Protein AF-A0A2D8HTH9-F1 (afdb_monomer)

Radius of gyration: 34.8 Å; Cα contacts (8 Å, |Δi|>4): 71; chains: 1; bounding box: 56×40×99 Å

Mean predicted aligned error: 10.36 Å

Nearest PDB structures (foldseek):
  5knb-assembly1_G  TM=2.475E-01  e=5.062E+00  Enterococcus hirae ATCC 9790

Sequence (116 aa):
MSFDLLQLGKNGILAHQRSLQTTGQNINNANTPSYVRERTEYLESSYGGLERVRVQRMIDEFANRQLRTDISKVSYYEANLQQAEQLDTLLGDSTTNVSSSIENFFNTLQDANNDP

pLDDT: mean 88.71, std 10.37, range [47.59, 98.5]

Structure (mmCIF, N/CA/C/O backbone):
data_AF-A0A2D8HTH9-F1
#
_entry.id   AF-A0A2D8HTH9-F1
#
loop_
_atom_site.group_PDB
_atom_site.id
_atom_site.type_symbol
_atom_site.label_atom_id
_atom_site.label_alt_id
_atom_site.label_comp_id
_atom_site.label_asym_id
_atom_site.label_entity_id
_atom_site.label_seq_id
_atom_site.pdbx_PDB_ins_code
_atom_site.Cartn_x
_atom_site.Cartn_y
_atom_site.Cartn_z
_atom_site.occupancy
_atom_site.B_iso_or_equiv
_atom_site.auth_seq_id
_atom_site.auth_comp_id
_atom_site.auth_asym_id
_atom_site.auth_atom_id
_atom_site.pdbx_PDB_model_num
ATOM 1 N N . MET A 1 1 ? 26.460 24.870 -28.753 1.00 47.59 1 MET A N 1
ATOM 2 C CA . MET A 1 1 ? 25.402 23.917 -28.352 1.00 47.59 1 MET A CA 1
ATOM 3 C C . MET A 1 1 ? 25.666 22.568 -29.025 1.00 47.59 1 MET A C 1
ATOM 5 O O . MET A 1 1 ? 24.967 22.203 -29.954 1.00 47.59 1 MET A O 1
ATOM 9 N N . SER A 1 2 ? 26.745 21.878 -28.633 1.00 51.97 2 SER A N 1
ATOM 10 C CA . SER A 1 2 ? 27.146 20.562 -29.184 1.00 51.97 2 SER A CA 1
ATOM 11 C C . SER A 1 2 ? 26.995 19.431 -28.155 1.00 51.97 2 SER A C 1
ATOM 13 O O . SER A 1 2 ? 27.318 18.280 -28.437 1.00 51.97 2 SER A O 1
ATOM 15 N N . PHE A 1 3 ? 26.511 19.764 -26.958 1.00 58.84 3 PHE A N 1
ATOM 16 C CA . PHE A 1 3 ? 25.982 18.798 -26.012 1.00 58.84 3 PHE A CA 1
ATOM 17 C C . PHE A 1 3 ? 24.549 18.495 -26.435 1.00 58.84 3 PHE A C 1
ATOM 19 O O . PHE A 1 3 ? 23.740 19.409 -26.560 1.00 58.84 3 PHE A O 1
ATOM 26 N N . ASP A 1 4 ? 24.281 17.231 -26.745 1.00 71.69 4 ASP A N 1
ATOM 27 C CA . ASP A 1 4 ? 23.383 16.385 -25.939 1.00 71.69 4 ASP A CA 1
ATOM 28 C C . ASP A 1 4 ? 22.635 15.332 -26.770 1.00 71.69 4 ASP A C 1
ATOM 30 O O . ASP A 1 4 ? 21.873 14.549 -26.223 1.00 71.69 4 ASP A O 1
ATOM 34 N N . LEU A 1 5 ? 22.884 15.214 -28.083 1.00 80.12 5 LEU A N 1
ATOM 35 C CA . LEU A 1 5 ? 22.238 14.164 -28.887 1.00 80.12 5 LEU A CA 1
ATOM 36 C C . LEU A 1 5 ? 22.728 12.755 -28.513 1.00 80.12 5 LEU A C 1
ATOM 38 O O . LEU A 1 5 ? 21.935 11.820 -28.429 1.00 80.12 5 LEU A O 1
ATOM 42 N N . LEU A 1 6 ? 24.029 12.596 -28.247 1.00 87.44 6 LEU A N 1
ATOM 43 C CA . LEU A 1 6 ? 24.593 11.318 -27.796 1.00 87.44 6 LEU A CA 1
ATOM 44 C C . LEU A 1 6 ? 24.067 10.931 -26.408 1.00 87.44 6 LEU A C 1
ATOM 46 O O . LEU A 1 6 ? 23.786 9.764 -26.151 1.00 87.44 6 LEU A O 1
ATOM 50 N N . GLN A 1 7 ? 23.922 11.910 -25.518 1.00 84.75 7 GLN A N 1
ATOM 51 C CA . GLN A 1 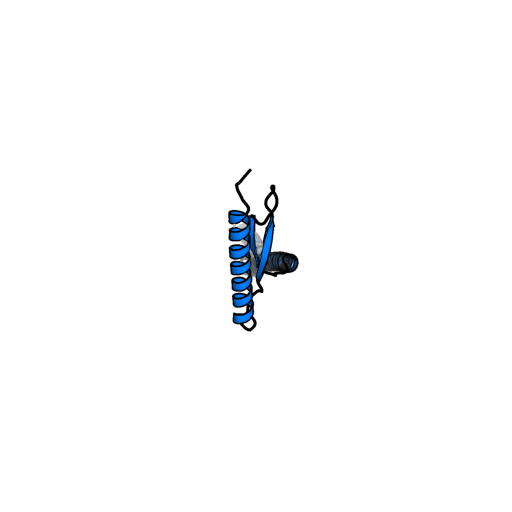7 ? 23.408 11.706 -24.169 1.00 84.75 7 GLN A CA 1
ATOM 52 C C . GLN A 1 7 ? 21.907 11.409 -24.186 1.00 84.75 7 GLN A C 1
ATOM 54 O O . GLN A 1 7 ? 21.472 10.476 -23.518 1.00 84.75 7 GLN A O 1
ATOM 59 N N . LEU A 1 8 ? 21.142 12.101 -25.031 1.00 85.69 8 LEU A N 1
ATOM 60 C CA . LEU A 1 8 ? 19.740 11.802 -25.300 1.00 85.69 8 LEU A CA 1
ATOM 61 C C . LEU A 1 8 ? 19.567 10.390 -25.874 1.00 85.69 8 LEU A C 1
ATOM 63 O O . LEU A 1 8 ? 18.731 9.628 -25.393 1.00 85.69 8 LEU A O 1
ATOM 67 N N . GLY A 1 9 ? 20.393 10.008 -26.852 1.00 87.69 9 GLY A N 1
ATOM 68 C CA . GLY A 1 9 ? 20.406 8.659 -27.418 1.00 87.69 9 GLY A CA 1
ATOM 69 C C . GLY A 1 9 ? 20.754 7.595 -26.375 1.00 87.69 9 GLY A C 1
ATOM 70 O O . GLY A 1 9 ? 20.065 6.580 -26.268 1.00 87.69 9 GLY A O 1
ATOM 71 N N . LYS A 1 10 ? 21.768 7.850 -25.538 1.00 89.75 10 LYS A N 1
ATOM 72 C CA . LYS A 1 10 ? 22.134 6.986 -24.407 1.00 89.75 10 LYS A CA 1
ATOM 73 C C . LYS A 1 10 ? 20.974 6.841 -23.421 1.00 89.75 10 LYS A C 1
ATOM 75 O O . LYS A 1 10 ? 20.641 5.718 -23.049 1.00 89.75 10 LYS A O 1
ATOM 80 N N . ASN A 1 11 ? 20.347 7.944 -23.018 1.00 89.62 11 ASN A N 1
ATOM 81 C CA . ASN A 1 11 ? 19.213 7.933 -22.097 1.00 89.62 11 ASN A CA 1
ATOM 82 C C . ASN A 1 11 ? 18.022 7.178 -22.693 1.00 89.62 11 ASN A C 1
ATOM 84 O O . ASN A 1 11 ? 17.421 6.370 -21.994 1.00 89.62 11 ASN A O 1
ATOM 88 N N . GLY A 1 12 ? 17.733 7.355 -23.986 1.00 90.12 12 GLY A N 1
ATOM 89 C CA . GLY A 1 12 ? 16.694 6.609 -24.699 1.00 90.12 12 GLY A CA 1
ATOM 90 C C . GLY A 1 12 ? 16.951 5.099 -24.720 1.00 90.12 12 GLY A C 1
ATOM 91 O O . GLY A 1 12 ? 16.060 4.316 -24.391 1.00 90.12 12 GLY A O 1
ATOM 92 N N . ILE A 1 13 ? 18.181 4.669 -25.022 1.00 92.69 13 ILE A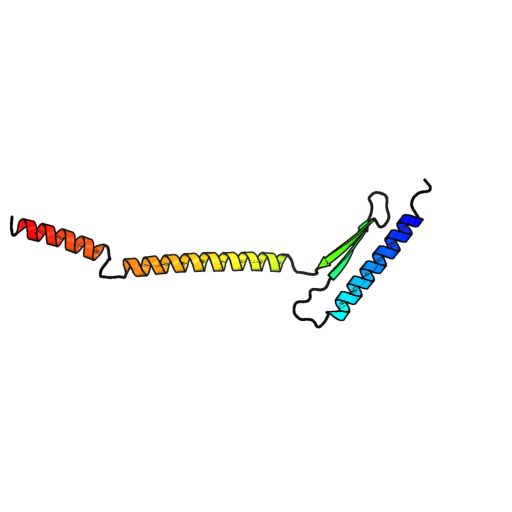 N 1
ATOM 93 C CA . ILE A 1 13 ? 18.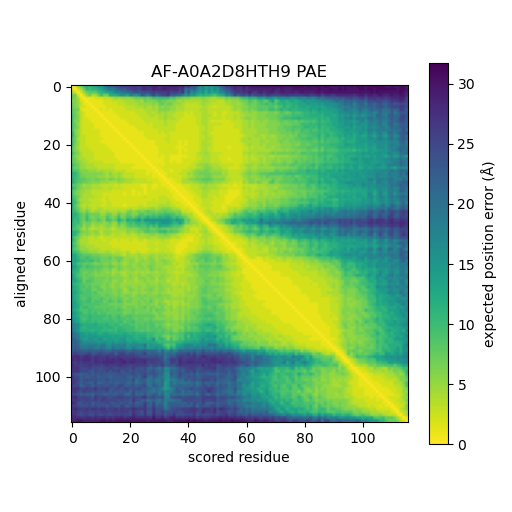548 3.243 -25.000 1.00 92.69 13 ILE A CA 1
ATOM 94 C C . ILE A 1 13 ? 18.414 2.669 -23.587 1.00 92.69 13 ILE A C 1
ATOM 96 O O . ILE A 1 13 ? 17.783 1.628 -23.408 1.00 92.69 13 ILE A O 1
ATOM 100 N N . LEU A 1 14 ? 18.960 3.348 -22.574 1.00 92.38 14 LEU A N 1
ATOM 101 C CA . LEU A 1 14 ? 18.861 2.908 -21.178 1.00 92.38 14 LEU A CA 1
ATOM 102 C C . LEU A 1 14 ? 17.401 2.857 -20.704 1.00 92.38 14 LEU A C 1
ATOM 104 O O . LEU A 1 14 ? 17.002 1.941 -19.983 1.00 92.38 14 LEU A O 1
ATOM 108 N N . ALA A 1 15 ? 16.581 3.805 -21.152 1.00 93.00 15 ALA A N 1
ATOM 109 C CA . ALA A 1 15 ? 15.165 3.865 -20.842 1.00 93.00 15 ALA A CA 1
ATOM 110 C C . ALA A 1 15 ? 14.381 2.688 -21.425 1.00 93.00 15 ALA A C 1
ATOM 112 O O . ALA A 1 15 ? 13.591 2.045 -20.722 1.00 93.00 15 ALA A O 1
ATOM 113 N N . HIS A 1 16 ? 14.622 2.362 -22.694 1.00 94.44 16 HIS A N 1
ATOM 114 C CA . HIS A 1 16 ? 14.015 1.199 -23.331 1.00 94.44 16 HIS A CA 1
ATOM 115 C C . HIS A 1 16 ? 14.548 -0.111 -22.755 1.00 94.44 16 HIS A C 1
ATOM 117 O O . HIS A 1 16 ? 13.754 -1.014 -22.506 1.00 94.44 16 HIS A O 1
ATOM 123 N N . GLN A 1 17 ? 15.843 -0.198 -22.432 1.00 95.12 17 GLN A N 1
ATOM 124 C CA . GLN A 1 17 ? 16.406 -1.349 -21.725 1.00 95.12 17 GLN A CA 1
ATOM 125 C C . GLN A 1 17 ? 15.675 -1.581 -20.398 1.00 95.12 17 GLN A C 1
ATOM 127 O O . GLN A 1 17 ? 15.276 -2.707 -20.101 1.00 95.12 17 GLN A O 1
ATOM 132 N N . ARG A 1 18 ? 15.423 -0.518 -19.625 1.00 95.12 18 ARG A N 1
ATOM 133 C CA . ARG A 1 18 ? 14.661 -0.620 -18.377 1.00 95.12 18 ARG A CA 1
ATOM 134 C C . ARG A 1 18 ? 13.210 -1.039 -18.609 1.00 95.12 18 ARG A C 1
ATOM 136 O O . ARG A 1 18 ? 12.682 -1.852 -17.860 1.00 95.12 18 ARG A O 1
ATOM 143 N N . SER A 1 19 ? 12.587 -0.533 -19.667 1.00 96.12 19 SER A N 1
ATOM 144 C CA . SER A 1 19 ? 11.207 -0.880 -20.036 1.00 96.12 19 SER A CA 1
ATOM 145 C C . SER A 1 19 ? 11.070 -2.353 -20.433 1.00 96.12 19 SER A C 1
ATOM 147 O O . SER A 1 19 ? 10.118 -3.026 -20.035 1.00 96.12 19 SER A O 1
ATOM 149 N N . LEU A 1 20 ? 12.058 -2.885 -21.156 1.00 97.12 20 LEU A N 1
ATOM 150 C CA . LEU A 1 20 ? 12.145 -4.307 -21.484 1.00 97.12 20 LEU A CA 1
ATOM 151 C C . LEU A 1 20 ? 12.380 -5.162 -20.236 1.00 97.12 20 LEU A C 1
ATOM 153 O O . LEU A 1 20 ? 11.735 -6.195 -20.093 1.00 97.12 20 LEU A O 1
ATOM 157 N N . GLN A 1 21 ? 13.226 -4.721 -19.300 1.00 97.19 21 GLN A N 1
ATOM 158 C CA . GLN A 1 21 ? 13.398 -5.405 -18.011 1.00 97.19 21 GLN A CA 1
ATOM 159 C C . GLN A 1 21 ? 12.086 -5.474 -17.222 1.00 97.19 21 GLN A C 1
ATOM 161 O O . GLN A 1 21 ? 11.719 -6.548 -16.755 1.00 97.19 21 GLN A O 1
ATOM 166 N N . THR A 1 22 ? 11.346 -4.365 -17.111 1.00 96.94 22 THR A N 1
ATOM 167 C CA . THR A 1 22 ? 10.027 -4.343 -16.455 1.00 96.94 22 THR A CA 1
ATOM 168 C C . THR A 1 22 ? 9.028 -5.252 -17.174 1.00 96.94 22 THR A C 1
ATOM 170 O O . THR A 1 22 ? 8.261 -5.965 -16.533 1.00 96.94 22 THR A O 1
ATOM 173 N N . THR A 1 23 ? 9.069 -5.297 -18.506 1.00 97.12 23 THR A N 1
ATOM 174 C CA . THR A 1 23 ? 8.245 -6.216 -19.306 1.00 97.12 23 THR A CA 1
ATOM 175 C C . THR A 1 23 ? 8.601 -7.675 -19.021 1.00 97.12 23 THR A C 1
ATOM 177 O O . THR A 1 23 ? 7.707 -8.477 -18.768 1.00 97.12 23 THR A O 1
ATOM 180 N N . GLY A 1 24 ? 9.892 -8.014 -18.978 1.00 97.75 24 GLY A N 1
ATOM 181 C CA . GLY A 1 24 ? 10.367 -9.348 -18.608 1.00 97.75 24 GLY A CA 1
ATOM 182 C C . GLY A 1 24 ? 9.948 -9.736 -17.191 1.00 97.75 24 GLY A C 1
ATOM 183 O O . GLY A 1 24 ? 9.456 -10.841 -16.982 1.00 97.75 24 GLY A O 1
ATOM 184 N N . GLN A 1 25 ? 10.048 -8.811 -16.233 1.00 97.19 25 GLN A N 1
ATOM 185 C CA . GLN A 1 25 ? 9.578 -9.033 -14.867 1.00 97.19 25 GLN A CA 1
ATOM 186 C C . GLN A 1 25 ? 8.069 -9.309 -14.833 1.00 97.19 25 GLN A C 1
ATOM 188 O O . GLN A 1 25 ? 7.648 -10.267 -14.185 1.00 97.19 25 GLN A O 1
ATOM 193 N N . ASN A 1 26 ? 7.270 -8.526 -15.563 1.00 97.44 26 ASN A N 1
ATOM 194 C CA . ASN A 1 26 ? 5.825 -8.726 -15.654 1.00 97.44 26 ASN A CA 1
ATOM 195 C C . ASN A 1 26 ? 5.466 -10.089 -16.251 1.00 97.44 26 ASN A C 1
ATOM 197 O O . ASN A 1 26 ? 4.587 -10.763 -15.728 1.00 97.44 26 ASN A O 1
ATOM 201 N N . ILE A 1 27 ? 6.142 -10.496 -17.330 1.00 97.44 27 ILE A N 1
ATOM 202 C CA . ILE A 1 27 ? 5.897 -11.781 -17.997 1.00 97.44 27 ILE A CA 1
ATOM 203 C C . ILE A 1 27 ? 6.267 -12.938 -17.066 1.00 97.44 27 ILE A C 1
ATOM 205 O O . ILE A 1 27 ? 5.453 -13.831 -16.844 1.00 97.44 27 ILE A O 1
ATOM 209 N N . ASN A 1 28 ? 7.463 -12.897 -16.475 1.00 97.81 28 ASN A N 1
ATOM 210 C CA . ASN A 1 28 ? 7.961 -13.969 -15.613 1.00 97.81 28 ASN A CA 1
ATOM 211 C C . ASN A 1 28 ? 7.098 -14.168 -14.361 1.00 97.81 28 ASN A C 1
ATOM 213 O O . ASN A 1 28 ? 7.008 -15.283 -13.857 1.00 97.81 28 ASN A O 1
ATOM 217 N N . ASN A 1 29 ? 6.465 -13.102 -13.862 1.00 96.50 29 ASN A N 1
ATOM 218 C CA . ASN A 1 29 ? 5.664 -13.140 -12.639 1.00 96.50 29 ASN A CA 1
ATOM 219 C C . ASN A 1 29 ? 4.160 -13.022 -12.890 1.00 96.50 29 ASN A C 1
ATOM 221 O O . ASN A 1 29 ? 3.403 -12.848 -11.938 1.00 96.50 29 ASN A O 1
ATOM 225 N N . ALA A 1 30 ? 3.707 -13.137 -14.142 1.00 95.75 30 ALA A N 1
ATOM 226 C CA . ALA A 1 30 ? 2.294 -12.994 -14.490 1.00 95.75 30 ALA A CA 1
ATOM 227 C C . ALA A 1 30 ? 1.395 -13.970 -13.711 1.00 95.75 30 ALA A C 1
ATOM 229 O O . ALA A 1 30 ? 0.277 -13.618 -13.347 1.00 95.75 30 ALA A O 1
ATOM 230 N N . ASN A 1 31 ? 1.910 -15.169 -13.419 1.00 95.81 31 ASN A N 1
ATOM 231 C CA . ASN A 1 31 ? 1.208 -16.216 -12.673 1.00 95.81 31 ASN A CA 1
ATOM 232 C C . ASN A 1 31 ? 1.677 -16.339 -11.213 1.00 95.81 31 ASN A C 1
ATOM 234 O O . ASN A 1 31 ? 1.295 -17.287 -10.529 1.00 95.81 31 ASN A O 1
ATOM 238 N N . THR A 1 32 ? 2.515 -15.418 -10.729 1.00 97.00 32 THR A N 1
ATOM 239 C CA . THR A 1 32 ? 2.965 -15.416 -9.335 1.00 97.00 32 THR A CA 1
ATOM 240 C C . THR A 1 32 ? 1.890 -14.750 -8.473 1.00 97.00 32 THR A C 1
ATOM 242 O O . THR A 1 32 ? 1.587 -13.572 -8.693 1.00 97.00 32 THR A O 1
ATOM 245 N N . PRO A 1 33 ? 1.313 -15.447 -7.476 1.00 94.50 33 PRO A N 1
ATOM 246 C CA . PRO A 1 33 ? 0.349 -14.842 -6.564 1.00 94.50 33 PRO A CA 1
ATOM 247 C C . PRO A 1 33 ? 0.909 -13.572 -5.917 1.00 94.50 33 PRO A C 1
ATOM 249 O O . PRO A 1 33 ? 2.093 -13.500 -5.586 1.00 94.50 33 PRO A O 1
ATOM 252 N N . SER A 1 34 ? 0.054 -12.565 -5.739 1.00 90.81 34 SER A N 1
ATOM 253 C CA . SER A 1 34 ? 0.412 -11.264 -5.150 1.00 90.81 34 SER A CA 1
ATOM 254 C C . SER A 1 34 ? 1.403 -10.414 -5.963 1.00 90.81 34 SER A C 1
ATOM 256 O O . SER A 1 34 ? 1.809 -9.341 -5.502 1.00 90.81 34 SER A O 1
ATOM 258 N N . TYR A 1 35 ? 1.782 -10.829 -7.178 1.00 95.19 35 TYR A N 1
ATOM 259 C CA . TYR A 1 35 ? 2.526 -9.962 -8.084 1.00 95.19 35 TYR A CA 1
ATOM 260 C C . TYR A 1 35 ? 1.632 -8.827 -8.594 1.00 95.19 35 TYR A C 1
ATOM 262 O O . TYR A 1 35 ? 0.491 -9.038 -9.002 1.00 95.19 35 TYR A O 1
ATOM 270 N N . VAL A 1 36 ? 2.166 -7.605 -8.587 1.00 94.56 36 VAL A N 1
ATOM 271 C CA . VAL A 1 36 ? 1.500 -6.437 -9.166 1.00 94.56 36 VAL A CA 1
ATOM 272 C C . VAL A 1 36 ? 2.271 -6.025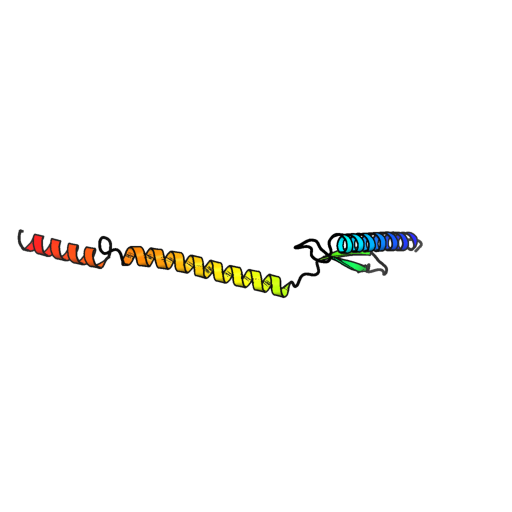 -10.399 1.00 94.56 36 VAL A C 1
ATOM 274 O O . VAL A 1 36 ? 3.482 -5.817 -10.326 1.00 94.56 36 VAL A O 1
ATOM 277 N N . ARG A 1 37 ? 1.547 -5.847 -11.505 1.00 95.50 37 ARG A N 1
ATOM 278 C CA . ARG A 1 37 ? 2.112 -5.358 -12.756 1.00 95.50 37 ARG A CA 1
ATOM 279 C C . ARG A 1 37 ? 2.812 -4.020 -12.550 1.00 95.50 37 ARG A C 1
ATOM 281 O O . ARG A 1 37 ? 2.258 -3.088 -11.971 1.00 95.50 37 ARG A O 1
ATOM 288 N N . GLU A 1 38 ? 3.997 -3.904 -13.112 1.00 96.44 38 GLU A N 1
ATOM 289 C CA . GLU A 1 38 ? 4.768 -2.673 -13.148 1.00 96.44 38 GLU A CA 1
ATOM 290 C C . GLU A 1 38 ? 4.654 -2.001 -14.523 1.00 96.44 38 GLU A C 1
ATOM 292 O O . GLU A 1 38 ? 4.621 -2.660 -15.565 1.00 96.44 38 GLU A O 1
ATOM 297 N N . ARG A 1 39 ? 4.592 -0.670 -14.539 1.00 95.38 39 ARG A N 1
ATOM 298 C CA . ARG A 1 39 ? 4.578 0.164 -15.741 1.00 95.38 39 ARG A CA 1
ATOM 299 C C . ARG A 1 39 ? 5.754 1.126 -15.700 1.00 95.38 39 ARG A C 1
ATOM 301 O O . ARG A 1 39 ? 5.962 1.821 -14.708 1.00 95.38 39 ARG A O 1
ATOM 308 N N . THR A 1 40 ? 6.513 1.167 -16.785 1.00 95.75 40 THR A N 1
ATOM 309 C CA . THR A 1 40 ? 7.538 2.185 -17.006 1.00 95.75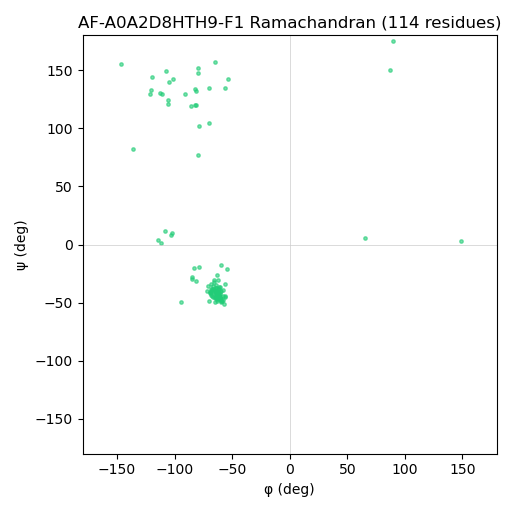 40 THR A CA 1
ATOM 310 C C . THR A 1 40 ? 6.913 3.470 -17.529 1.00 95.75 40 THR A C 1
ATOM 312 O O . THR A 1 40 ? 6.128 3.446 -18.473 1.00 95.75 40 THR A O 1
ATOM 315 N N . GLU A 1 41 ? 7.293 4.588 -16.925 1.00 94.69 41 GLU A N 1
ATOM 316 C CA . GLU A 1 41 ? 6.905 5.939 -17.309 1.00 94.69 41 GLU A CA 1
ATOM 317 C C . GLU A 1 41 ? 8.155 6.750 -17.634 1.00 94.69 41 GLU A C 1
ATOM 319 O O . GLU A 1 41 ? 9.140 6.733 -16.886 1.00 94.69 41 GLU A O 1
ATOM 324 N N . TYR A 1 42 ? 8.117 7.449 -18.762 1.00 93.81 42 TYR A N 1
ATOM 325 C CA . TYR A 1 42 ? 9.205 8.303 -19.214 1.00 93.81 42 TYR A CA 1
ATOM 326 C C . TYR A 1 42 ? 8.996 9.714 -18.678 1.00 93.81 42 TYR A C 1
ATOM 328 O O . TYR A 1 42 ? 7.911 10.276 -18.797 1.00 93.81 42 TYR A O 1
ATOM 336 N N . LEU A 1 43 ? 10.038 10.265 -18.065 1.00 91.50 43 LEU A N 1
ATOM 337 C CA . LEU A 1 43 ? 10.062 11.635 -17.581 1.00 91.50 43 LEU A CA 1
ATOM 338 C C . LEU A 1 43 ? 10.925 12.460 -18.524 1.00 91.50 43 LEU A C 1
ATOM 340 O O . LEU A 1 43 ? 12.106 12.160 -18.741 1.00 91.50 43 LEU A O 1
ATOM 344 N N . GLU A 1 44 ? 10.299 13.479 -19.091 1.00 88.75 44 GLU A N 1
ATOM 345 C CA . GLU A 1 44 ? 10.936 14.414 -20.004 1.00 88.75 44 GLU A CA 1
ATOM 346 C C . GLU A 1 44 ? 11.752 15.450 -19.232 1.00 88.75 44 GLU A C 1
ATOM 348 O O . GLU A 1 44 ? 11.400 15.834 -18.114 1.00 88.75 44 GLU A O 1
ATOM 353 N N . SER A 1 45 ? 12.851 15.895 -19.836 1.00 84.19 45 SER A N 1
ATOM 354 C CA . SER A 1 45 ? 13.637 17.001 -19.307 1.00 84.19 45 SER A CA 1
ATOM 355 C C . SER A 1 45 ? 12.998 18.338 -19.660 1.00 84.19 45 SER A C 1
ATOM 357 O O . SER A 1 45 ? 12.400 18.495 -20.725 1.00 84.19 45 SER A O 1
ATOM 359 N N . SER A 1 46 ? 13.219 19.351 -18.818 1.00 82.44 46 SER A N 1
ATOM 360 C CA . SER A 1 46 ? 12.765 20.727 -19.072 1.00 82.44 46 SER A CA 1
ATOM 361 C C . SER A 1 46 ? 13.339 21.341 -20.357 1.00 82.44 46 SER A C 1
ATOM 363 O O . SER A 1 46 ? 12.810 22.341 -20.837 1.00 82.44 46 SER A O 1
ATOM 365 N N . TYR A 1 47 ? 14.415 20.769 -20.902 1.00 77.81 47 TYR A N 1
ATOM 366 C CA . TYR A 1 47 ? 15.070 21.215 -22.135 1.00 77.81 47 TYR A CA 1
ATOM 367 C C . TYR A 1 47 ? 14.722 20.339 -23.353 1.00 77.81 47 TYR A C 1
ATOM 369 O O . TYR A 1 47 ? 15.315 20.497 -24.418 1.00 77.81 47 TYR A O 1
ATOM 377 N N . GLY A 1 48 ? 13.741 19.442 -23.202 1.00 77.62 48 GLY A N 1
ATOM 378 C CA . GLY A 1 48 ? 13.340 18.463 -24.206 1.00 77.62 48 GLY A CA 1
ATOM 379 C C . GLY A 1 48 ? 14.149 17.168 -24.124 1.00 77.62 48 GLY A C 1
ATOM 380 O O . GLY A 1 48 ? 15.313 17.150 -23.727 1.00 77.62 48 GLY A O 1
ATOM 381 N N . GLY A 1 49 ? 13.516 16.060 -24.509 1.00 80.69 49 GLY A N 1
ATOM 382 C CA . GLY A 1 49 ? 14.134 14.737 -24.493 1.00 80.69 49 GLY A CA 1
ATOM 383 C C . GLY A 1 49 ? 13.949 13.967 -23.184 1.00 80.69 49 GLY A C 1
ATOM 384 O O . GLY A 1 49 ? 13.371 14.457 -22.219 1.00 80.69 49 GLY A O 1
ATOM 385 N N . LEU A 1 50 ? 14.405 12.714 -23.170 1.00 85.12 50 LEU A N 1
ATOM 386 C CA . LEU A 1 50 ? 14.194 11.785 -22.063 1.00 85.12 50 LEU A CA 1
ATOM 387 C C . LEU A 1 50 ? 15.281 11.956 -20.999 1.00 85.12 50 LEU A C 1
ATOM 389 O O . LEU A 1 50 ? 16.465 11.726 -21.260 1.00 85.12 50 LEU A O 1
ATOM 393 N N . GLU A 1 51 ? 14.868 12.308 -19.783 1.00 84.12 51 GLU A N 1
ATOM 394 C CA . GLU A 1 51 ? 15.777 12.478 -18.649 1.00 84.12 51 GLU A CA 1
ATOM 395 C C . GLU A 1 51 ? 15.859 11.203 -17.811 1.00 84.12 51 GLU A C 1
ATOM 397 O O . GLU A 1 51 ? 16.944 10.730 -17.471 1.00 84.12 51 GLU A O 1
ATOM 402 N N . ARG A 1 52 ? 14.698 10.639 -17.447 1.00 85.62 52 ARG A N 1
ATOM 403 C CA . ARG A 1 52 ? 14.606 9.542 -16.475 1.00 85.62 52 ARG A CA 1
ATOM 404 C C . ARG A 1 52 ? 13.463 8.589 -16.800 1.00 85.62 52 ARG A C 1
ATOM 406 O O . ARG A 1 52 ? 12.461 8.971 -17.392 1.00 85.62 52 ARG A O 1
ATOM 413 N N . VAL A 1 53 ? 13.592 7.349 -16.332 1.00 92.44 53 VAL A N 1
ATOM 414 C CA . VAL A 1 53 ? 12.504 6.362 -16.330 1.00 92.44 53 VAL A CA 1
ATOM 415 C C . VAL A 1 53 ? 12.091 6.069 -14.904 1.00 92.44 53 VAL A C 1
ATOM 417 O O . VAL A 1 53 ? 12.930 5.768 -14.053 1.00 92.44 53 VAL A O 1
ATOM 420 N N . ARG A 1 54 ? 10.790 6.130 -14.649 1.00 93.88 54 ARG A N 1
ATOM 421 C CA . ARG A 1 54 ? 10.175 5.704 -13.398 1.00 93.88 54 ARG A CA 1
ATOM 422 C C . ARG A 1 54 ? 9.470 4.374 -13.623 1.00 93.88 54 ARG A C 1
ATOM 424 O O . ARG A 1 54 ? 8.841 4.177 -14.652 1.00 93.88 54 ARG A O 1
ATOM 431 N N . VAL A 1 55 ? 9.563 3.465 -12.661 1.00 94.12 55 VAL A N 1
ATOM 432 C CA . VAL A 1 55 ? 8.742 2.250 -12.637 1.00 94.12 55 VAL A CA 1
ATOM 433 C C . VAL A 1 55 ? 7.686 2.446 -11.561 1.00 94.12 55 VAL A C 1
ATOM 435 O O . VAL A 1 55 ? 8.027 2.753 -10.419 1.00 94.12 55 VAL A O 1
ATOM 438 N N . GLN A 1 56 ? 6.419 2.307 -11.927 1.00 94.38 56 GLN A N 1
ATOM 439 C CA . GLN A 1 56 ? 5.292 2.399 -11.007 1.00 94.38 56 GLN A CA 1
ATOM 440 C C . GLN A 1 56 ? 4.517 1.090 -10.989 1.00 94.38 56 GLN A C 1
ATOM 442 O O . GLN A 1 56 ? 4.372 0.425 -12.012 1.00 94.38 56 GLN A O 1
ATOM 447 N N . ARG A 1 57 ? 4.003 0.716 -9.820 1.00 94.25 57 ARG A N 1
ATOM 448 C CA . ARG A 1 57 ? 3.125 -0.446 -9.679 1.00 94.25 57 ARG A CA 1
ATOM 449 C C . ARG A 1 57 ? 1.708 -0.032 -10.049 1.00 94.25 57 ARG A C 1
ATOM 451 O O . ARG A 1 57 ? 1.227 0.995 -9.585 1.00 94.25 57 ARG A O 1
ATOM 458 N N . MET A 1 58 ? 1.035 -0.839 -10.854 1.00 93.50 58 MET A N 1
ATOM 459 C CA . MET A 1 58 ? -0.368 -0.642 -11.199 1.00 93.50 58 MET A CA 1
ATOM 460 C C . MET A 1 58 ? -1.250 -1.161 -10.061 1.00 93.50 58 MET A C 1
ATOM 462 O O . MET A 1 58 ? -1.790 -2.262 -10.133 1.00 93.50 58 MET A O 1
ATOM 466 N N . ILE A 1 59 ? -1.344 -0.372 -8.991 1.00 91.19 59 ILE A N 1
ATOM 467 C CA . ILE A 1 59 ? -2.278 -0.583 -7.883 1.00 91.19 59 ILE A CA 1
ATOM 468 C C . ILE A 1 59 ? -3.390 0.460 -7.928 1.00 91.19 59 ILE A C 1
ATOM 470 O O . ILE A 1 59 ? -3.171 1.598 -8.338 1.00 91.19 59 ILE A O 1
ATOM 474 N N . ASP A 1 60 ? -4.572 0.082 -7.455 1.00 90.44 60 ASP A N 1
ATOM 475 C CA . ASP A 1 60 ? -5.635 1.041 -7.180 1.00 90.44 60 ASP A CA 1
ATOM 476 C C . ASP A 1 60 ? -5.341 1.739 -5.841 1.00 90.44 60 ASP A C 1
ATOM 478 O O . ASP A 1 60 ? -5.508 1.169 -4.757 1.00 90.44 60 ASP A O 1
ATOM 482 N N . GLU A 1 61 ? -4.832 2.969 -5.911 1.00 90.69 61 GLU A N 1
ATOM 483 C CA . GLU A 1 61 ? -4.532 3.772 -4.724 1.00 90.69 61 GLU A CA 1
ATOM 484 C C . GLU A 1 61 ? -5.791 4.147 -3.932 1.00 90.69 61 GLU A C 1
ATOM 486 O O . GLU A 1 61 ? -5.723 4.279 -2.708 1.00 90.69 61 GLU A O 1
ATOM 491 N N . PHE A 1 62 ? -6.937 4.302 -4.602 1.00 93.31 62 PHE A N 1
ATOM 492 C CA . PHE A 1 62 ? -8.200 4.625 -3.948 1.00 93.31 62 PHE A CA 1
ATOM 493 C C . PHE A 1 62 ? -8.696 3.432 -3.134 1.00 93.31 62 PHE A C 1
ATOM 495 O O . PHE A 1 62 ? -8.959 3.582 -1.941 1.00 93.31 62 PHE A O 1
ATOM 502 N N . ALA A 1 63 ? -8.721 2.239 -3.731 1.00 93.06 63 ALA A N 1
ATOM 503 C CA . ALA A 1 63 ? -9.085 1.012 -3.027 1.00 93.06 63 ALA A CA 1
ATOM 504 C C . ALA A 1 63 ? -8.141 0.730 -1.846 1.00 93.06 63 ALA A C 1
ATOM 506 O O . ALA A 1 63 ? -8.595 0.373 -0.761 1.00 93.06 63 ALA A O 1
ATOM 507 N N . ASN A 1 64 ? -6.831 0.960 -2.007 1.00 92.50 64 ASN A N 1
ATOM 508 C CA . ASN A 1 64 ? -5.869 0.826 -0.907 1.00 92.50 64 ASN A CA 1
ATOM 509 C C . ASN A 1 64 ? -6.128 1.822 0.228 1.00 92.50 64 ASN A C 1
ATOM 511 O O . ASN A 1 64 ? -6.002 1.473 1.404 1.00 92.50 64 ASN A O 1
ATOM 515 N N . ARG A 1 65 ? -6.469 3.070 -0.106 1.00 96.00 65 ARG A N 1
ATOM 516 C CA . ARG A 1 65 ? -6.812 4.087 0.891 1.00 96.00 65 ARG A CA 1
ATOM 517 C C . ARG A 1 65 ? -8.089 3.704 1.633 1.00 96.00 65 ARG A C 1
ATOM 519 O O . ARG A 1 65 ? -8.095 3.748 2.859 1.00 96.00 65 ARG A O 1
ATOM 526 N N . GLN A 1 66 ? -9.110 3.266 0.902 1.00 96.44 66 GLN A N 1
ATOM 527 C CA . GLN A 1 66 ? -10.376 2.806 1.463 1.00 96.44 66 GLN A CA 1
ATOM 528 C C . GLN A 1 66 ? -10.164 1.623 2.415 1.00 96.44 66 GLN A C 1
ATOM 530 O O . GLN A 1 66 ? -10.583 1.688 3.567 1.00 96.44 66 GLN A O 1
ATOM 535 N N . LEU A 1 67 ? -9.407 0.607 1.987 1.00 96.38 67 LEU A N 1
ATOM 536 C CA . LEU A 1 67 ? -9.077 -0.555 2.812 1.00 96.38 67 LEU A CA 1
ATOM 537 C C . LEU A 1 67 ? -8.390 -0.151 4.125 1.00 96.38 67 LEU A C 1
ATOM 539 O O . LEU A 1 67 ? -8.751 -0.642 5.190 1.00 96.38 67 LEU A O 1
ATOM 543 N N . ARG A 1 68 ? -7.427 0.778 4.079 1.00 97.25 68 ARG A N 1
ATOM 544 C CA . ARG A 1 68 ? -6.748 1.282 5.287 1.00 97.25 68 ARG A CA 1
ATOM 545 C C . ARG A 1 68 ? -7.700 2.016 6.226 1.00 97.25 68 ARG A C 1
ATOM 547 O O . ARG A 1 68 ? -7.608 1.838 7.441 1.00 97.25 68 ARG A O 1
ATOM 554 N N . THR A 1 69 ? -8.596 2.837 5.683 1.00 98.12 69 THR A N 1
ATOM 555 C CA . THR A 1 69 ? -9.616 3.535 6.471 1.00 98.12 69 THR A CA 1
ATOM 556 C C . THR A 1 69 ? -10.576 2.550 7.128 1.00 98.12 69 THR A C 1
ATOM 558 O O . THR A 1 69 ? -10.871 2.698 8.312 1.00 98.12 69 THR A O 1
ATOM 561 N N . ASP A 1 70 ? -11.025 1.533 6.400 1.00 98.12 70 ASP A N 1
ATOM 562 C CA . ASP A 1 70 ? -11.973 0.553 6.924 1.00 98.12 70 ASP A CA 1
ATOM 563 C C . ASP A 1 70 ? -11.333 -0.337 7.993 1.00 98.12 70 ASP A C 1
ATOM 565 O O . ASP A 1 70 ? -11.924 -0.512 9.055 1.00 98.12 70 ASP A O 1
ATOM 569 N N . ILE A 1 71 ? -10.084 -0.776 7.797 1.00 98.12 71 ILE A N 1
ATOM 570 C CA . ILE A 1 71 ? -9.311 -1.476 8.837 1.00 98.12 71 ILE A CA 1
ATOM 571 C C . ILE A 1 71 ? -9.180 -0.604 10.090 1.00 98.12 71 ILE A C 1
ATOM 573 O O . ILE A 1 71 ? -9.405 -1.080 11.197 1.00 98.12 71 ILE A O 1
ATOM 577 N N . SER A 1 72 ? -8.881 0.689 9.929 1.00 98.25 72 SER A N 1
ATOM 578 C CA . SER A 1 72 ? -8.745 1.605 11.069 1.00 98.25 72 SER A CA 1
ATOM 579 C C . SER A 1 72 ? -10.053 1.751 11.856 1.00 98.25 72 SER A C 1
ATOM 581 O O . SER A 1 72 ? -10.026 1.804 13.083 1.00 98.25 72 SER A O 1
ATOM 583 N N . LYS A 1 73 ? -11.205 1.790 11.170 1.00 98.31 73 LYS A N 1
ATOM 584 C CA . LYS A 1 73 ? -12.526 1.818 11.820 1.00 98.31 73 LYS A CA 1
ATOM 585 C C . LYS A 1 73 ? -12.814 0.518 12.559 1.00 98.31 73 LYS A C 1
ATOM 587 O O . LYS A 1 73 ? -13.267 0.575 13.696 1.00 98.31 73 LYS A O 1
ATOM 592 N N . VAL A 1 74 ? -12.545 -0.628 11.932 1.00 98.50 74 VAL A N 1
ATOM 593 C CA . VAL A 1 74 ? -12.722 -1.943 12.564 1.00 98.50 74 VAL A CA 1
ATOM 594 C C . VAL A 1 74 ? -11.890 -2.020 13.842 1.00 98.50 74 VAL A C 1
ATOM 596 O O . VAL A 1 74 ? -12.457 -2.243 14.905 1.00 98.50 74 VAL A O 1
ATOM 599 N N . SER A 1 75 ? -10.597 -1.696 13.778 1.00 98.25 75 SER A N 1
ATOM 600 C CA . SER A 1 75 ? -9.727 -1.704 14.959 1.00 98.25 75 SER A CA 1
ATOM 601 C C . SER A 1 75 ? -10.180 -0.727 16.049 1.00 98.25 75 SER A C 1
ATOM 603 O O . SER A 1 75 ? -10.070 -1.034 17.234 1.00 98.25 75 SER A O 1
ATOM 605 N N . TYR A 1 76 ? -10.712 0.443 15.678 1.00 98.25 76 TYR A N 1
ATOM 606 C CA . TYR A 1 76 ? -11.280 1.386 16.645 1.00 98.25 76 TYR A CA 1
ATOM 607 C C . TYR A 1 76 ? -12.492 0.793 17.379 1.00 98.25 76 TYR A C 1
ATOM 609 O O . TYR A 1 76 ? -12.568 0.873 18.605 1.00 98.25 76 TYR A O 1
ATOM 617 N N . TYR A 1 77 ? -13.430 0.185 16.648 1.00 98.31 77 TYR A N 1
ATOM 618 C CA . TYR A 1 77 ? -14.621 -0.410 17.253 1.00 98.31 77 TYR A CA 1
ATOM 619 C C . TYR A 1 77 ? -14.309 -1.675 18.052 1.00 98.31 77 TYR A C 1
ATOM 621 O O . TYR A 1 77 ? -14.906 -1.857 19.107 1.00 98.31 77 TYR A O 1
ATOM 629 N N . GLU A 1 78 ? -13.356 -2.499 17.616 1.00 98.25 78 GLU A N 1
ATOM 630 C CA . GLU A 1 78 ? -12.865 -3.649 18.385 1.00 98.25 78 GLU A CA 1
ATOM 631 C C . GLU A 1 78 ? -12.258 -3.206 19.721 1.00 98.25 78 GLU A C 1
ATOM 633 O O . GLU A 1 78 ? -12.617 -3.738 20.769 1.00 98.25 78 GLU A O 1
ATOM 638 N N . ALA A 1 79 ? -11.402 -2.179 19.712 1.00 97.69 79 ALA A N 1
ATOM 639 C CA . ALA A 1 79 ? -10.816 -1.643 20.938 1.00 97.69 79 ALA A CA 1
ATOM 640 C C . ALA A 1 79 ? -11.874 -1.038 21.875 1.00 97.69 79 ALA A C 1
ATOM 642 O O . ALA A 1 79 ? -11.761 -1.160 23.097 1.00 97.69 79 ALA A O 1
ATOM 643 N N . ASN A 1 80 ? -12.894 -0.379 21.318 1.00 97.69 80 ASN A N 1
ATOM 644 C CA . ASN A 1 80 ? -14.000 0.172 22.097 1.00 97.69 80 ASN A CA 1
ATOM 645 C C . ASN A 1 80 ? -14.878 -0.936 22.697 1.00 97.69 80 ASN A C 1
ATOM 647 O O . ASN A 1 80 ? -15.222 -0.871 23.873 1.00 97.69 80 ASN A O 1
ATOM 651 N N . LEU A 1 81 ? -15.195 -1.975 21.918 1.00 97.88 81 LEU A N 1
ATOM 652 C CA . LEU A 1 81 ? -15.942 -3.137 22.396 1.00 97.88 81 LEU A CA 1
ATOM 653 C C . LEU A 1 81 ? -15.188 -3.836 23.529 1.00 97.88 81 LEU A C 1
ATOM 655 O O . LEU A 1 81 ? -15.772 -4.073 24.576 1.00 97.88 81 LEU A O 1
ATOM 659 N N . GLN A 1 82 ? -13.883 -4.062 23.371 1.00 97.19 82 GLN A N 1
ATOM 660 C CA . GLN A 1 82 ? -13.055 -4.668 24.412 1.00 97.19 82 GLN A CA 1
ATOM 661 C C . GLN A 1 82 ? -13.084 -3.860 25.723 1.00 97.19 82 GLN A C 1
ATOM 663 O O . GLN A 1 82 ? -13.117 -4.434 26.809 1.00 97.19 82 GLN A O 1
ATOM 668 N N . GLN A 1 83 ? -13.071 -2.525 25.644 1.00 95.56 83 GLN A N 1
ATOM 669 C CA . GLN A 1 83 ? -13.207 -1.662 26.824 1.00 95.56 83 GLN A CA 1
ATOM 670 C C . GLN A 1 83 ? -14.616 -1.729 27.420 1.00 95.56 83 GLN A C 1
ATOM 672 O O . GLN A 1 83 ? -14.761 -1.796 28.639 1.00 95.56 83 GLN A O 1
ATOM 677 N N . ALA A 1 84 ? -15.651 -1.739 26.579 1.00 95.31 84 ALA A N 1
ATOM 678 C CA . ALA A 1 84 ? -17.033 -1.864 27.024 1.00 95.31 84 ALA A CA 1
ATOM 679 C C . ALA A 1 84 ? -17.284 -3.205 27.728 1.00 95.31 84 ALA A C 1
ATOM 681 O O . ALA A 1 84 ? -17.899 -3.215 28.785 1.00 95.31 84 ALA A O 1
ATOM 682 N N . GLU A 1 85 ? -16.752 -4.312 27.209 1.00 95.12 85 GLU A N 1
ATOM 683 C CA . GLU A 1 85 ? -16.840 -5.643 27.825 1.00 95.12 85 GLU A CA 1
ATOM 684 C C . GLU A 1 85 ? -16.119 -5.707 29.177 1.00 95.12 85 GLU A C 1
ATOM 686 O O . GLU A 1 85 ? -16.608 -6.338 30.115 1.00 95.12 85 GLU A O 1
ATOM 691 N N . GLN A 1 86 ? -14.976 -5.028 29.318 1.00 89.75 86 GLN A N 1
ATOM 692 C CA . GLN A 1 86 ? -14.293 -4.915 30.611 1.00 89.75 86 GLN A CA 1
ATOM 693 C C . GLN A 1 86 ? -15.143 -4.149 31.626 1.00 89.75 86 GLN A C 1
ATOM 695 O O . GLN A 1 86 ? -15.276 -4.588 32.766 1.00 89.75 86 GLN A O 1
ATOM 700 N N . LEU A 1 87 ? -15.735 -3.023 31.220 1.00 86.94 87 LEU A N 1
ATOM 701 C CA . LEU A 1 87 ? -16.635 -2.258 32.082 1.00 86.94 87 LEU A CA 1
ATOM 702 C C . LEU A 1 87 ? -17.891 -3.059 32.441 1.00 86.94 87 LEU A C 1
ATOM 704 O O . LEU A 1 87 ? -18.283 -3.064 33.603 1.00 86.94 87 LEU A O 1
ATOM 708 N N . ASP A 1 88 ? -18.485 -3.761 31.477 1.00 86.94 88 ASP A N 1
ATOM 709 C CA . ASP A 1 88 ? -19.651 -4.621 31.692 1.00 86.94 88 ASP A CA 1
ATOM 710 C C . ASP A 1 88 ? -19.335 -5.750 32.676 1.00 86.94 88 ASP A C 1
ATOM 712 O O . ASP A 1 88 ? -20.079 -5.971 33.624 1.00 86.94 88 ASP A O 1
ATOM 716 N N . THR A 1 89 ? -18.167 -6.383 32.545 1.00 86.94 89 THR A N 1
ATOM 717 C CA . THR A 1 89 ? -17.706 -7.403 33.496 1.00 86.94 89 THR A CA 1
ATOM 718 C C . THR A 1 89 ? -17.543 -6.825 34.906 1.00 86.94 89 THR A C 1
ATOM 720 O O . THR A 1 89 ? -17.992 -7.432 35.874 1.00 86.94 89 THR A O 1
ATOM 723 N N . LEU A 1 90 ? -16.937 -5.639 35.041 1.00 83.06 90 LEU A N 1
ATOM 724 C CA . LEU A 1 90 ? -16.730 -4.991 36.343 1.00 83.06 90 LEU A CA 1
ATOM 725 C C . LEU A 1 90 ? -18.043 -4.550 37.008 1.00 83.06 90 LEU A C 1
ATOM 727 O O . LEU A 1 90 ? -18.174 -4.643 38.227 1.00 83.06 90 LEU A O 1
ATOM 731 N N . LEU A 1 91 ? -19.004 -4.050 36.227 1.00 80.62 91 LEU A N 1
ATOM 732 C CA . LEU A 1 91 ? -20.302 -3.589 36.731 1.00 80.62 91 LEU A CA 1
ATOM 733 C C . LEU A 1 91 ? -21.292 -4.741 36.953 1.00 80.62 91 LEU A C 1
ATOM 735 O O . LEU A 1 91 ? -22.136 -4.659 37.846 1.00 80.62 91 LEU A O 1
ATOM 739 N N . GLY A 1 92 ? -21.195 -5.796 36.145 1.00 78.31 92 GLY A N 1
ATOM 740 C CA . GLY A 1 92 ? -22.027 -6.993 36.209 1.00 78.31 92 GLY A CA 1
ATOM 741 C C . GLY A 1 92 ? -21.609 -7.976 37.302 1.00 78.31 92 GLY A C 1
ATOM 742 O O . GLY A 1 92 ? -22.426 -8.799 37.719 1.00 78.31 92 GLY A O 1
ATOM 743 N N . ASP A 1 93 ? -20.376 -7.885 37.813 1.00 80.12 93 ASP A N 1
ATOM 744 C CA . ASP A 1 93 ? -19.943 -8.700 38.946 1.00 80.12 93 ASP A CA 1
ATOM 745 C C . ASP A 1 93 ? -20.651 -8.257 40.237 1.00 80.12 93 ASP A C 1
ATOM 747 O O . ASP A 1 93 ? -20.327 -7.242 40.855 1.00 80.12 93 ASP A O 1
ATOM 751 N N . SER A 1 94 ? -21.628 -9.059 40.665 1.00 64.38 94 SER A N 1
ATOM 752 C CA . SER A 1 94 ? -22.423 -8.845 41.882 1.00 64.38 94 SER A CA 1
ATOM 753 C C . SER A 1 94 ? -21.604 -8.674 43.171 1.00 64.38 94 SER A C 1
ATOM 755 O O . SER A 1 94 ? -22.104 -8.088 44.132 1.00 64.38 94 SER A O 1
ATOM 757 N N . THR A 1 95 ? -20.351 -9.144 43.205 1.00 64.06 95 THR A N 1
ATOM 758 C CA . THR A 1 95 ? -19.493 -9.074 44.398 1.00 64.06 95 THR A CA 1
ATOM 759 C C . THR A 1 95 ? -18.742 -7.748 44.538 1.00 64.06 95 THR A C 1
ATOM 761 O O . THR A 1 95 ? -18.504 -7.306 45.660 1.00 64.06 95 THR A O 1
ATOM 764 N N . THR A 1 96 ? -18.424 -7.082 43.426 1.00 65.88 96 THR A N 1
ATOM 765 C CA . THR A 1 96 ? -17.709 -5.788 43.385 1.00 65.88 96 THR A CA 1
ATOM 766 C C . THR A 1 96 ? -18.546 -4.635 42.839 1.00 65.88 96 THR A C 1
ATOM 768 O O . THR A 1 96 ? -18.030 -3.524 42.695 1.00 65.88 96 THR A O 1
ATOM 771 N N . ASN A 1 97 ? -19.827 -4.856 42.530 1.00 75.06 97 ASN A N 1
ATOM 772 C CA . ASN A 1 97 ? -20.667 -3.785 42.015 1.00 75.06 97 ASN A CA 1
ATOM 773 C C . ASN A 1 97 ? -20.890 -2.664 43.057 1.00 75.06 97 ASN A C 1
ATOM 775 O O . ASN A 1 97 ? -20.772 -2.821 44.277 1.00 75.06 97 ASN A O 1
ATOM 779 N N . VAL A 1 98 ? -21.209 -1.476 42.547 1.00 75.88 98 VAL A N 1
ATOM 780 C CA . VAL A 1 98 ? -21.424 -0.284 43.380 1.00 75.88 98 VAL A CA 1
ATOM 781 C C . VAL A 1 98 ? -22.661 -0.447 44.270 1.00 75.88 98 VAL A C 1
ATOM 783 O O . VAL A 1 98 ? -22.675 0.048 45.394 1.00 75.88 98 VAL A O 1
ATOM 786 N N . SER A 1 99 ? -23.682 -1.166 43.803 1.00 80.00 99 SER A N 1
ATOM 787 C CA . SER A 1 99 ? -24.922 -1.394 44.547 1.00 80.00 99 SER A CA 1
ATOM 788 C C . SER A 1 99 ? -24.696 -2.197 45.830 1.00 80.00 99 SER A C 1
ATOM 790 O O . SER A 1 99 ? -25.159 -1.771 46.881 1.00 80.00 99 SER A O 1
ATOM 792 N N . SER A 1 100 ? -23.922 -3.282 45.786 1.00 79.75 100 SER A N 1
ATOM 793 C CA . SER A 1 100 ? -23.578 -4.108 46.945 1.00 79.75 100 SER A CA 1
ATOM 794 C C . SER A 1 100 ? -22.672 -3.352 47.916 1.00 79.75 100 SER A C 1
ATOM 796 O O . SER A 1 100 ? -22.820 -3.474 49.129 1.00 79.75 100 SER A O 1
ATOM 798 N N . SER A 1 101 ? -21.792 -2.485 47.406 1.00 79.50 101 SER A N 1
ATOM 799 C CA . SER A 1 101 ? -20.993 -1.576 48.240 1.00 79.50 101 SER A CA 1
ATOM 800 C C . SER A 1 101 ? -21.864 -0.549 48.981 1.00 79.50 101 SER A C 1
ATOM 802 O O . SER A 1 101 ? -21.633 -0.283 50.161 1.00 79.50 101 SER A O 1
ATOM 804 N N . ILE A 1 102 ? -22.885 0.007 48.317 1.00 83.88 102 ILE A N 1
ATOM 805 C CA . ILE A 1 102 ? -23.859 0.925 48.927 1.00 83.88 102 ILE A CA 1
ATOM 806 C C . ILE A 1 102 ? -24.728 0.190 49.956 1.00 83.88 102 ILE A C 1
ATOM 808 O O . ILE A 1 102 ? -24.921 0.701 51.058 1.00 83.88 102 ILE A O 1
ATOM 812 N N . GLU A 1 103 ? -25.220 -1.007 49.630 1.00 85.44 103 GLU A N 1
ATOM 813 C CA . GLU A 1 103 ? -25.984 -1.848 50.560 1.00 85.44 103 GLU A CA 1
ATOM 814 C C . GLU A 1 103 ? -25.166 -2.161 51.816 1.00 85.44 103 GLU A C 1
ATOM 816 O O . GLU A 1 103 ? -25.636 -1.929 52.926 1.00 85.44 103 GLU A O 1
ATOM 821 N N . ASN A 1 104 ? -2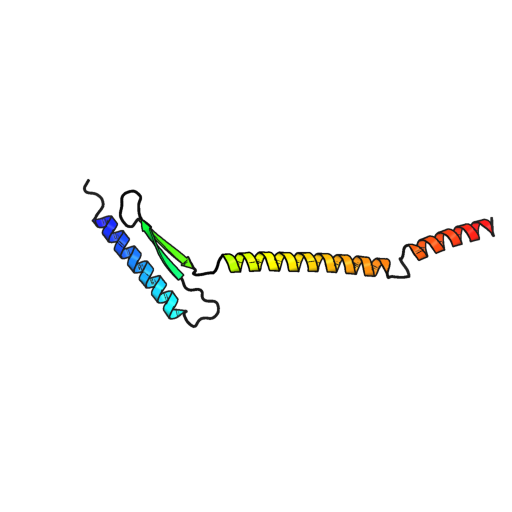3.908 -2.584 51.660 1.00 86.12 104 ASN A N 1
ATOM 822 C CA . ASN A 1 104 ? -23.013 -2.845 52.786 1.00 86.12 104 ASN A CA 1
ATOM 823 C C . ASN A 1 104 ? -22.761 -1.594 53.638 1.00 86.12 104 ASN A C 1
ATOM 825 O O . ASN A 1 104 ? -22.780 -1.682 54.863 1.00 86.12 104 ASN A O 1
ATOM 829 N N . PHE A 1 105 ? -22.577 -0.420 53.026 1.00 87.12 105 PHE A N 1
ATOM 830 C CA . PHE A 1 105 ? -22.428 0.834 53.767 1.00 87.12 105 PHE A CA 1
ATOM 831 C C . PHE A 1 105 ? -23.655 1.132 54.642 1.00 87.12 105 PHE A C 1
ATOM 833 O O . PHE A 1 105 ? -23.512 1.374 55.842 1.00 87.12 105 PHE A O 1
ATOM 840 N N . PHE A 1 106 ? -24.865 1.060 54.078 1.00 89.31 106 PHE A N 1
ATOM 841 C CA . PHE A 1 106 ? -26.090 1.297 54.845 1.00 89.31 106 PHE A CA 1
ATOM 842 C C . PHE A 1 106 ? -26.340 0.222 55.909 1.00 89.31 106 PHE A C 1
ATOM 844 O O . PHE A 1 106 ? -26.766 0.571 57.010 1.00 89.31 106 PHE A O 1
ATOM 851 N N . ASN A 1 107 ? -26.000 -1.041 55.635 1.00 89.12 107 ASN A N 1
ATOM 852 C CA . ASN A 1 107 ? -26.067 -2.118 56.624 1.00 89.12 107 ASN A CA 1
ATOM 853 C C . ASN A 1 107 ? -25.126 -1.841 57.806 1.00 89.12 107 ASN A C 1
ATOM 855 O O . ASN A 1 107 ? -25.564 -1.873 58.949 1.00 89.12 107 ASN A O 1
ATOM 859 N N . THR A 1 108 ? -23.868 -1.455 57.553 1.00 89.31 108 THR A N 1
ATOM 860 C CA . THR A 1 108 ? -22.919 -1.133 58.638 1.00 89.31 108 THR A CA 1
ATOM 861 C C . THR A 1 108 ? -23.336 0.081 59.471 1.00 89.31 108 THR A C 1
ATOM 863 O O . THR A 1 108 ? -23.122 0.091 60.681 1.00 89.31 108 THR A O 1
ATOM 866 N N . LEU A 1 109 ? -23.966 1.095 58.865 1.00 88.31 109 LEU A N 1
ATOM 867 C CA . LEU A 1 109 ? -24.549 2.220 59.605 1.00 88.31 109 LEU A CA 1
ATOM 868 C C . LEU A 1 109 ? -25.742 1.792 60.464 1.00 88.31 109 LEU A C 1
ATOM 870 O O . LEU A 1 109 ? -25.916 2.301 61.570 1.00 88.31 109 LEU A O 1
ATOM 874 N N . GLN A 1 110 ? -26.570 0.880 59.956 1.00 86.88 110 GLN A N 1
ATOM 875 C CA . GLN A 1 110 ? -27.707 0.347 60.694 1.00 86.88 110 GLN A CA 1
ATOM 876 C C . GLN A 1 110 ? -27.249 -0.519 61.872 1.00 86.88 110 GLN A C 1
ATOM 878 O O . GLN A 1 110 ? -27.786 -0.370 62.968 1.00 86.88 110 GLN A O 1
ATOM 883 N N . ASP A 1 111 ? -26.224 -1.346 61.673 1.00 88.38 111 ASP A N 1
ATOM 884 C CA . ASP A 1 111 ? -25.612 -2.156 62.725 1.00 88.38 111 ASP A CA 1
ATOM 885 C C . ASP A 1 111 ? -24.974 -1.273 63.807 1.00 88.38 111 ASP A C 1
ATOM 887 O O . ASP A 1 111 ? -25.266 -1.455 64.986 1.00 88.38 111 ASP A O 1
ATOM 891 N N . ALA A 1 112 ? -24.212 -0.241 63.423 1.00 85.69 112 ALA A N 1
ATOM 892 C CA . ALA A 1 112 ? -23.623 0.718 64.365 1.00 85.69 112 ALA A CA 1
ATOM 893 C C . ALA A 1 112 ? -24.667 1.532 65.157 1.00 85.69 112 ALA A C 1
ATOM 895 O O . ALA A 1 112 ? -24.384 2.015 66.247 1.00 85.69 112 ALA A O 1
ATOM 896 N N . ASN A 1 113 ? -25.873 1.719 64.615 1.00 83.94 113 ASN A N 1
ATOM 897 C CA . ASN A 1 113 ? -26.968 2.385 65.323 1.00 83.94 113 ASN A CA 1
ATOM 898 C C . ASN A 1 113 ? -27.763 1.426 66.228 1.00 83.94 113 ASN A C 1
ATOM 900 O O . ASN A 1 113 ? -28.365 1.865 67.208 1.00 83.94 113 ASN A O 1
ATOM 904 N N . ASN A 1 114 ? -27.808 0.138 65.886 1.00 81.25 114 ASN A N 1
ATOM 905 C CA . ASN A 1 114 ? -28.510 -0.881 66.666 1.00 81.25 114 ASN A CA 1
ATOM 906 C C . ASN A 1 114 ? -27.668 -1.421 67.837 1.00 81.25 114 ASN A C 1
ATOM 908 O O . ASN A 1 114 ? -28.257 -1.947 68.781 1.00 81.25 114 ASN A O 1
ATOM 912 N N . ASP A 1 115 ? -26.342 -1.257 67.799 1.00 63.06 115 ASP A N 1
ATOM 913 C CA . ASP A 1 115 ? -25.404 -1.613 68.873 1.00 63.06 115 ASP A CA 1
ATOM 914 C C . ASP A 1 115 ? -24.368 -0.467 69.061 1.00 63.06 115 ASP A C 1
ATOM 916 O O . ASP A 1 115 ? -23.304 -0.497 68.436 1.00 63.06 115 ASP A O 1
ATOM 92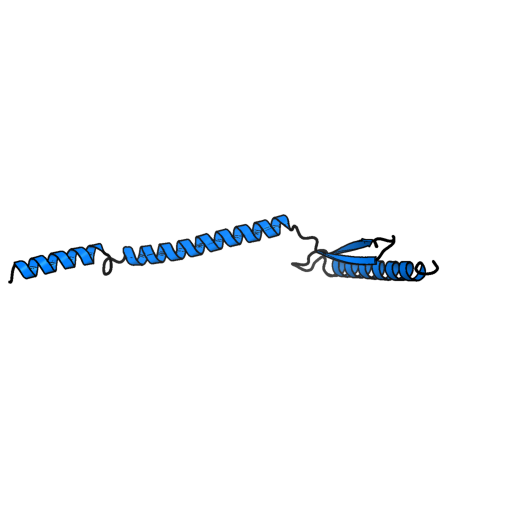0 N N . PRO A 1 116 ? -24.712 0.607 69.809 1.00 56.91 116 PRO A N 1
ATOM 921 C CA . PRO A 1 116 ? -23.914 1.839 69.897 1.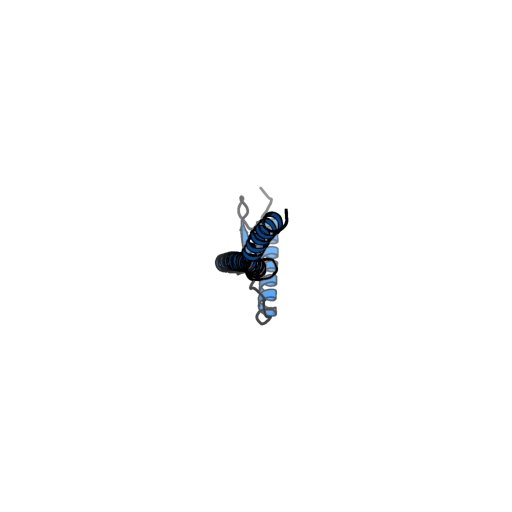00 56.91 116 PRO A CA 1
ATOM 922 C C . PRO A 1 116 ? -22.602 1.719 70.688 1.00 56.91 116 PRO A C 1
ATOM 924 O O . PRO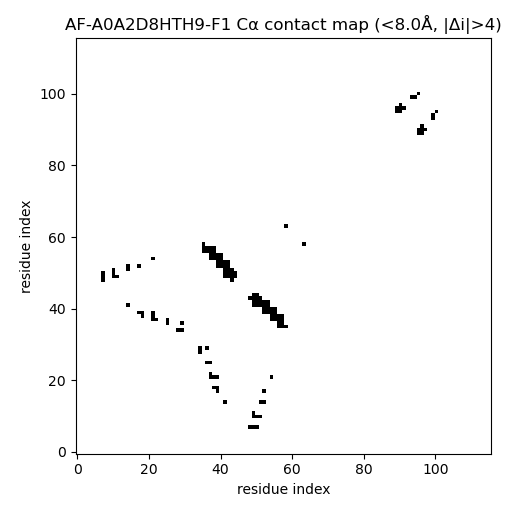 A 1 116 ? -22.549 0.947 71.675 1.00 56.91 116 PRO A O 1
#

Solvent-accessible surface area (backbone atoms only — not comparable to full-atom values): 6702 Å² total; per-residue (Å²): 137,86,82,50,68,69,56,38,51,51,37,46,52,55,43,50,51,50,42,50,50,43,48,51,51,38,63,78,36,66,86,42,86,92,61,66,53,58,45,72,44,82,37,69,35,99,86,63,58,54,66,48,69,45,79,43,69,70,67,64,64,65,61,52,51,50,52,52,52,51,51,51,50,51,53,52,50,53,54,49,48,56,51,50,52,51,51,47,53,53,59,64,34,73,88,71,15,69,66,53,55,51,50,50,51,55,48,54,55,51,49,48,68,75,60,117

Foldseek 3Di:
DPDDPVVLVVLVVVLVVVQVVLVVVCVVCVVPPPDFRKGKDFDADPVGGTDDIDIDTPDDPVVVVVVVVVVVVVVVVVVVVVVVVVVCVQCVPPVNHPVVVVVVVVVVVVVVVVPD

Secondary structure (DSSP, 8-state):
---SHHHHHHHHHHHHHHHHHHHHHHHHTTTSTT---EEEEEEE-TTSSEEEEEEEE---HHHHHHHHHHHHHHHHHHHHHHHHHHHHHHHH-TTT-HHHHHHHHHHHHHHHHH--